Protein AF-A0A835KTV7-F1 (afdb_monomer_lite)

InterPro domains:
  IPR001810 F-box domain [PF12937] (8-45)
  IPR036047 F-box-like domain superfamily [SSF81383] (7-48)

Foldseek 3Di:
DDDPPPPVDDDDLVVLLVVLLVPLDPVVLVVQLVPDDSSVVSCPDPSNVVSNDPPQDQFDWDDDPPDDPWTQTDGDPVCVVPDDSVVVGPDDDD

Sequence (94 aa):
MGSHDAHIDLLPDDILELVLLGLHSPLWLLRAASTCKQWRRIISSAVFALHGRRSVVAGSYYHQEASSLRPRFEPSPSTAAAIYAGNFSLDYSI

pLDDT: mean 75.49, std 12.29, range [41.19, 89.56]

Secondary structure (DSSP, 8-state):
-----TTS----HHHHHHHHHT---HHHHHHHTTT-HHHHHHHTSHHHHHHT------EEEE--TTT-SSPEEEE-TTTTTT--GGGG------

Structure (mmCIF, N/CA/C/O backbone):
data_AF-A0A835KTV7-F1
#
_entry.id   AF-A0A835KTV7-F1
#
loop_
_atom_site.group_PDB
_atom_site.id
_atom_site.type_symbol
_atom_site.label_atom_id
_atom_site.label_alt_id
_atom_site.label_comp_id
_atom_site.label_asym_id
_atom_site.label_entity_id
_atom_site.label_seq_id
_atom_site.pdbx_PDB_ins_code
_atom_site.Cartn_x
_atom_site.Cartn_y
_atom_site.Cartn_z
_atom_site.occupancy
_atom_site.B_iso_or_equiv
_atom_site.auth_seq_id
_atom_site.auth_comp_id
_atom_site.auth_asym_id
_atom_site.auth_atom_id
_atom_site.pdbx_PDB_model_num
ATOM 1 N N . MET A 1 1 ? -34.733 10.860 31.941 1.00 41.19 1 MET A N 1
ATOM 2 C CA . MET A 1 1 ? -35.329 10.230 30.746 1.00 41.19 1 MET A CA 1
ATOM 3 C C . MET A 1 1 ? -34.732 10.934 29.534 1.00 41.19 1 MET A C 1
ATOM 5 O O . MET A 1 1 ? -34.894 12.141 29.455 1.00 41.19 1 MET A O 1
ATOM 9 N N . GLY A 1 2 ? -33.988 10.212 28.687 1.00 49.50 2 GLY A N 1
ATOM 10 C CA . GLY A 1 2 ? -33.482 10.689 27.389 1.00 49.50 2 GLY A CA 1
ATOM 11 C C . GLY A 1 2 ? -32.234 11.578 27.426 1.00 49.50 2 GLY A C 1
ATOM 12 O O . GLY A 1 2 ? -32.344 12.786 27.270 1.00 49.50 2 GLY A O 1
ATOM 13 N N . SER A 1 3 ? -31.053 10.977 27.607 1.00 44.03 3 SER A N 1
ATOM 14 C CA . SER A 1 3 ? -29.779 11.606 27.226 1.00 44.03 3 SER A CA 1
ATOM 15 C C . SER A 1 3 ? -29.784 11.792 25.704 1.00 44.03 3 SER A C 1
ATOM 17 O O . SER A 1 3 ? -29.882 10.820 24.958 1.00 44.03 3 SER A O 1
ATOM 19 N N . HIS A 1 4 ? -29.750 13.049 25.259 1.00 54.59 4 HIS A N 1
ATOM 20 C CA . HIS A 1 4 ? -29.734 13.468 23.852 1.00 54.59 4 HIS A CA 1
ATOM 21 C C . HIS A 1 4 ? -28.306 13.479 23.269 1.00 54.59 4 HIS A C 1
ATOM 23 O O . HIS A 1 4 ? -28.034 14.183 22.301 1.00 54.59 4 HIS A O 1
ATOM 29 N N . ASP A 1 5 ? -27.389 12.699 23.845 1.00 45.34 5 ASP A N 1
ATOM 30 C CA . ASP A 1 5 ? -25.949 12.816 23.578 1.00 45.34 5 ASP A CA 1
ATOM 31 C C . ASP A 1 5 ? -25.389 11.668 22.718 1.00 45.34 5 ASP A C 1
ATOM 33 O O . ASP A 1 5 ? -24.190 11.603 22.473 1.00 45.34 5 ASP A O 1
ATOM 37 N N . ALA A 1 6 ? -26.247 10.773 22.214 1.00 49.09 6 ALA A N 1
ATOM 38 C CA . ALA A 1 6 ? -25.858 9.601 21.415 1.00 49.09 6 ALA A CA 1
ATOM 39 C C . ALA A 1 6 ? -25.992 9.806 19.888 1.00 49.09 6 ALA A C 1
ATOM 41 O O . ALA A 1 6 ? -26.166 8.849 19.141 1.00 49.09 6 ALA A O 1
ATOM 42 N N . HIS A 1 7 ? -25.971 11.056 19.412 1.00 50.72 7 HIS A N 1
ATOM 43 C CA . HIS A 1 7 ? -25.992 11.384 17.973 1.00 50.72 7 HIS A CA 1
ATOM 44 C C . HIS A 1 7 ? -24.875 12.372 17.583 1.00 50.72 7 HIS A C 1
ATOM 46 O O . HIS A 1 7 ? -24.913 13.018 16.540 1.00 50.72 7 HIS A O 1
ATOM 52 N 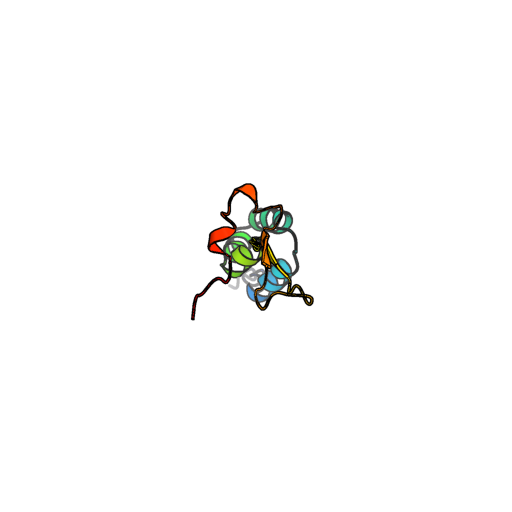N . ILE A 1 8 ? -23.834 12.503 18.406 1.00 50.50 8 ILE A N 1
ATOM 53 C CA . ILE A 1 8 ? -22.538 13.028 17.931 1.00 50.50 8 ILE A CA 1
ATOM 54 C C . ILE A 1 8 ? -21.628 11.847 17.574 1.00 50.50 8 ILE A C 1
ATOM 56 O O . ILE A 1 8 ? -20.401 11.930 17.574 1.00 50.50 8 ILE A O 1
ATOM 60 N N . ASP A 1 9 ? -22.253 10.713 17.273 1.00 55.22 9 ASP A N 1
ATOM 61 C CA . ASP A 1 9 ? -21.561 9.547 16.809 1.00 55.22 9 ASP A CA 1
ATOM 62 C C . ASP A 1 9 ? -21.327 9.663 15.305 1.00 55.22 9 ASP A C 1
ATOM 64 O O . ASP A 1 9 ? -22.211 9.471 14.475 1.00 55.22 9 ASP A O 1
ATOM 68 N N . LEU A 1 10 ? -20.060 9.960 15.021 1.00 61.69 10 LEU A N 1
ATOM 69 C CA . LEU A 1 10 ? -19.261 9.178 14.092 1.00 61.69 10 LEU A CA 1
ATOM 70 C C . LEU A 1 10 ? -19.698 9.334 12.633 1.00 61.69 10 LEU A C 1
ATOM 72 O O . LEU A 1 10 ? -20.496 8.557 12.114 1.00 61.69 10 LEU A O 1
ATOM 76 N N . LEU A 1 11 ? -19.073 10.296 11.940 1.00 68.56 11 LEU A N 1
ATOM 77 C CA . LEU A 1 11 ? -18.920 10.227 10.486 1.00 68.56 11 LEU A CA 1
ATOM 78 C C . LEU A 1 11 ? -18.666 8.755 10.104 1.00 68.56 11 LEU A C 1
ATOM 80 O O . LEU A 1 11 ? -17.720 8.180 10.659 1.00 68.56 11 LEU A O 1
ATOM 84 N N . PRO A 1 12 ? -19.502 8.146 9.241 1.00 82.44 12 PRO A N 1
ATOM 85 C CA . PRO A 1 12 ? -19.379 6.735 8.920 1.00 82.44 12 PRO A CA 1
ATOM 86 C C . PRO A 1 12 ? -17.958 6.427 8.467 1.00 82.44 12 PRO A C 1
ATOM 88 O O . PRO A 1 12 ? -17.370 7.211 7.712 1.00 82.44 12 PRO A O 1
ATOM 91 N N . ASP A 1 13 ? -17.418 5.299 8.927 1.00 83.25 13 ASP A N 1
ATOM 92 C CA . ASP A 1 13 ? -16.052 4.880 8.602 1.00 83.25 13 ASP A CA 1
ATOM 93 C C . ASP A 1 13 ? -15.813 4.897 7.080 1.00 83.25 13 ASP A C 1
ATOM 95 O O . ASP A 1 13 ? -14.744 5.321 6.655 1.00 83.25 13 ASP A O 1
ATOM 99 N N . ASP A 1 14 ? -16.837 4.589 6.275 1.00 83.31 14 ASP A N 1
ATOM 100 C CA . ASP A 1 14 ? -16.809 4.634 4.806 1.00 83.31 14 ASP A CA 1
ATOM 101 C C . ASP A 1 14 ? -16.515 6.038 4.244 1.00 83.31 14 ASP A C 1
ATOM 103 O O . ASP A 1 14 ? -15.731 6.206 3.310 1.00 83.31 14 ASP A O 1
ATOM 107 N N . ILE A 1 15 ? -17.126 7.083 4.814 1.00 87.00 15 ILE A N 1
ATOM 108 C CA . ILE A 1 15 ? -16.901 8.465 4.364 1.00 87.00 15 ILE A CA 1
ATOM 109 C C . ILE A 1 15 ? -15.516 8.934 4.799 1.00 87.00 15 ILE A C 1
ATOM 111 O O . ILE A 1 15 ? -14.809 9.602 4.042 1.00 87.00 15 ILE A O 1
ATOM 115 N N . LEU A 1 16 ? -15.113 8.572 6.016 1.00 86.44 16 LEU A N 1
ATOM 116 C CA . LEU A 1 16 ? -13.786 8.888 6.517 1.00 86.44 16 LEU A CA 1
ATOM 117 C C . LEU A 1 16 ? -12.699 8.174 5.697 1.00 86.44 16 LEU A C 1
ATOM 119 O O . LEU A 1 16 ? -11.681 8.784 5.375 1.00 86.44 16 LEU A O 1
ATOM 123 N N . GLU A 1 17 ? -12.934 6.928 5.290 1.00 86.62 17 GLU A N 1
ATOM 124 C CA . GLU A 1 17 ? -12.064 6.180 4.384 1.00 86.62 17 GLU A CA 1
ATOM 125 C C . GLU A 1 17 ? -11.917 6.893 3.034 1.00 86.62 17 GLU A C 1
ATOM 127 O O . GLU A 1 17 ? -10.791 7.095 2.586 1.00 86.62 17 GLU A O 1
ATOM 132 N N . LEU A 1 18 ? -13.010 7.375 2.431 1.00 86.25 18 LEU A N 1
ATOM 133 C CA . LEU A 1 18 ? -12.955 8.143 1.180 1.00 86.25 18 LEU A CA 1
ATOM 134 C C . LEU A 1 18 ? -12.134 9.434 1.311 1.00 86.25 18 LEU A C 1
ATOM 136 O O . LEU A 1 18 ? -11.316 9.741 0.442 1.00 86.25 18 LEU A O 1
ATOM 140 N N . VAL A 1 19 ? -12.313 10.182 2.405 1.00 86.69 19 VAL A N 1
ATOM 141 C CA . VAL A 1 19 ? -11.535 11.405 2.669 1.00 86.69 19 VAL A CA 1
ATOM 142 C C . VAL A 1 19 ? -10.051 11.080 2.832 1.00 86.69 19 VAL A C 1
ATOM 144 O O . VAL A 1 19 ? -9.198 11.767 2.270 1.00 86.69 19 VAL A O 1
ATOM 147 N N . LEU A 1 20 ? -9.735 10.022 3.580 1.00 85.62 20 LEU A N 1
ATOM 148 C CA . LEU A 1 20 ? -8.362 9.578 3.795 1.00 85.62 20 LEU A CA 1
ATOM 149 C C . LEU A 1 20 ? -7.726 9.054 2.501 1.00 85.62 20 LEU A C 1
ATOM 151 O O . LEU A 1 20 ? -6.539 9.284 2.286 1.00 85.62 20 LEU A O 1
ATOM 155 N N . LEU A 1 21 ? -8.486 8.395 1.622 1.00 84.25 21 LEU A N 1
ATOM 156 C CA . LEU A 1 21 ? -7.988 7.884 0.340 1.00 84.25 21 LEU A CA 1
ATOM 157 C C . LEU A 1 21 ? -7.625 9.023 -0.623 1.00 84.25 21 LEU A C 1
ATOM 159 O O . LEU A 1 21 ? -6.726 8.880 -1.444 1.00 84.25 21 LEU A O 1
ATOM 163 N N . GLY A 1 22 ? -8.268 10.184 -0.479 1.00 82.50 22 GLY A N 1
ATOM 164 C CA . GLY A 1 22 ? -7.888 11.408 -1.186 1.00 82.50 22 GLY A CA 1
ATOM 165 C C . GLY A 1 22 ? -6.561 12.022 -0.718 1.00 82.50 22 GLY A C 1
ATOM 166 O O . GLY A 1 22 ? -6.029 12.920 -1.374 1.00 82.50 22 GLY A O 1
ATOM 167 N N . LEU A 1 23 ? -5.986 11.570 0.403 1.00 84.38 23 LEU A N 1
ATOM 168 C CA . LEU A 1 23 ? -4.702 12.066 0.894 1.00 84.38 23 LEU A CA 1
ATOM 169 C C . LEU A 1 23 ? -3.547 11.299 0.241 1.00 84.38 23 LEU A C 1
ATOM 171 O O . LEU A 1 23 ? -3.107 10.257 0.714 1.00 84.38 23 LEU A O 1
ATOM 175 N N . HIS A 1 24 ? -2.965 11.889 -0.801 1.00 70.94 24 HIS A N 1
ATOM 176 C CA . HIS A 1 24 ? -1.835 11.300 -1.533 1.00 70.94 24 HIS A CA 1
ATOM 177 C C . HIS A 1 24 ? -0.521 11.216 -0.723 1.00 70.94 24 HIS A C 1
ATOM 179 O O . HIS A 1 24 ? 0.441 10.597 -1.177 1.00 70.94 24 HIS A O 1
ATOM 185 N N . SER A 1 25 ? -0.426 11.859 0.452 1.00 80.06 25 SER A N 1
ATOM 186 C CA . SER A 1 25 ? 0.809 11.869 1.252 1.00 80.06 25 SER A CA 1
ATOM 187 C C . SER A 1 25 ? 0.696 11.009 2.514 1.00 80.06 25 SER A C 1
ATOM 189 O O . SER A 1 25 ? -0.142 11.300 3.376 1.00 80.06 25 SER A O 1
ATOM 191 N N . PRO A 1 26 ? 1.626 10.059 2.723 1.00 80.12 26 PRO A N 1
ATOM 192 C CA . PRO A 1 26 ? 1.713 9.271 3.953 1.00 80.12 26 PRO A CA 1
ATOM 193 C C . PRO A 1 26 ? 1.858 10.122 5.224 1.00 80.12 26 PRO A C 1
ATOM 195 O O . PRO A 1 26 ? 1.400 9.730 6.295 1.00 80.12 26 PRO A O 1
ATOM 198 N N . LEU A 1 27 ? 2.469 11.309 5.120 1.00 84.62 27 LEU A N 1
ATOM 199 C CA . LEU A 1 27 ? 2.649 12.210 6.261 1.00 84.62 27 LEU A CA 1
ATOM 200 C C . LEU A 1 27 ? 1.313 12.776 6.767 1.00 84.62 27 LEU A C 1
ATOM 202 O O . LEU A 1 27 ? 1.125 12.931 7.974 1.00 84.62 27 LEU A O 1
ATOM 206 N N . TRP A 1 28 ? 0.383 13.074 5.856 1.00 86.31 28 TRP A N 1
ATOM 207 C CA . TRP A 1 28 ? -0.952 13.553 6.219 1.00 86.31 28 TRP A CA 1
ATOM 208 C C . TRP A 1 28 ? -1.766 12.446 6.888 1.00 86.31 28 TRP A C 1
ATOM 210 O O . TRP A 1 28 ? -2.387 12.703 7.917 1.00 86.31 28 TRP A O 1
ATOM 220 N N . LEU A 1 29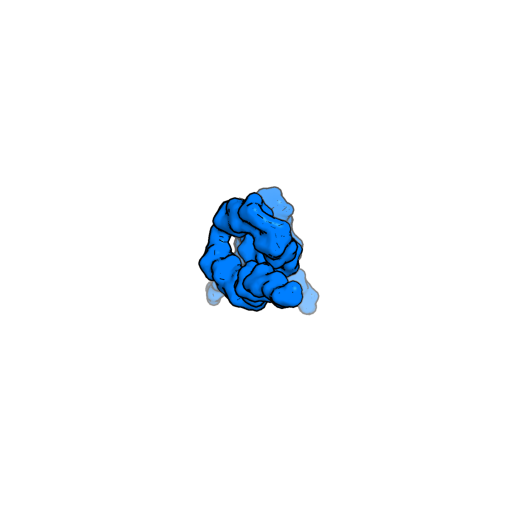 ? -1.666 11.207 6.394 1.00 85.44 29 LEU A N 1
ATOM 221 C CA . LEU A 1 29 ? -2.262 10.033 7.040 1.00 85.44 29 LEU A CA 1
ATOM 222 C C . LEU A 1 29 ? -1.702 9.819 8.454 1.00 85.44 29 LEU A C 1
ATOM 224 O O . LEU A 1 29 ? -2.460 9.601 9.393 1.00 85.44 29 LEU A O 1
ATOM 228 N N . LEU A 1 30 ? -0.391 9.966 8.658 1.00 86.88 30 LEU A N 1
ATOM 229 C CA . LEU A 1 30 ? 0.211 9.816 9.987 1.00 86.88 30 LEU A CA 1
ATOM 230 C C . LEU A 1 30 ? -0.308 10.857 10.995 1.00 86.88 30 LEU A C 1
ATOM 232 O O . LEU A 1 30 ? -0.613 10.526 12.146 1.00 86.88 30 LEU A O 1
ATOM 236 N N . ARG A 1 31 ? -0.450 12.118 10.565 1.00 88.94 31 ARG A N 1
ATOM 237 C CA . ARG A 1 31 ? -1.055 13.174 11.395 1.00 88.94 31 ARG A CA 1
ATOM 238 C C . ARG A 1 31 ? -2.518 12.867 11.700 1.00 88.94 31 ARG A C 1
ATOM 240 O O . ARG A 1 31 ? -2.936 12.998 12.845 1.00 88.94 31 ARG A O 1
ATOM 247 N N . ALA A 1 32 ? -3.262 12.398 10.705 1.00 87.62 32 ALA A N 1
ATOM 248 C CA . ALA A 1 32 ? -4.661 12.023 10.844 1.00 87.62 32 ALA A CA 1
ATOM 249 C C . ALA A 1 32 ? -4.850 10.847 11.829 1.00 87.62 32 ALA A C 1
ATOM 251 O O . ALA A 1 32 ? -5.704 10.904 12.705 1.00 87.62 32 ALA A O 1
ATOM 252 N N . ALA A 1 33 ? -3.976 9.836 11.803 1.00 88.25 33 ALA A N 1
ATOM 253 C CA . ALA A 1 33 ? -3.978 8.718 12.759 1.00 88.25 33 ALA A CA 1
ATOM 254 C C . ALA A 1 33 ? -3.646 9.125 14.211 1.00 88.25 33 ALA A C 1
ATOM 256 O O . ALA A 1 33 ? -3.822 8.337 15.151 1.00 88.25 33 ALA A O 1
ATOM 257 N N . SER A 1 34 ? -3.131 10.339 14.405 1.00 88.75 34 SER A N 1
ATOM 258 C CA . SER A 1 34 ? -2.760 10.875 15.716 1.00 88.75 34 SER A CA 1
ATOM 259 C C . S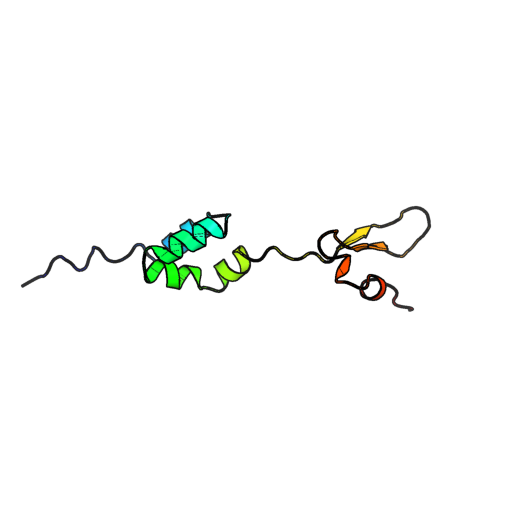ER A 1 34 ? -3.889 11.663 16.384 1.00 88.75 34 SER A C 1
ATOM 261 O O . SER A 1 34 ? -3.778 11.955 17.571 1.00 88.75 34 SER A O 1
ATOM 263 N N . THR A 1 35 ? -4.973 11.983 15.668 1.00 89.56 35 THR A N 1
ATOM 264 C CA . THR A 1 35 ? -6.081 12.787 16.209 1.00 89.56 35 THR A CA 1
ATOM 265 C C . THR A 1 35 ? -6.955 11.973 17.160 1.00 89.56 35 THR A C 1
ATOM 267 O O . THR A 1 35 ? -7.183 12.388 18.294 1.00 89.56 35 THR A O 1
ATOM 270 N N . CYS A 1 36 ? -7.427 10.796 16.732 1.00 86.06 36 CYS A N 1
ATOM 271 C CA . CYS A 1 36 ? -8.253 9.923 17.560 1.00 86.06 36 CYS A CA 1
ATOM 272 C C . CYS A 1 36 ? -8.163 8.432 17.174 1.00 86.06 36 CYS A C 1
ATOM 274 O O . CYS A 1 36 ? -7.605 8.041 16.144 1.00 86.06 36 CYS A O 1
ATOM 276 N N . LYS A 1 37 ? -8.730 7.574 18.036 1.00 84.06 37 LYS A N 1
ATOM 277 C CA . LYS A 1 37 ? -8.688 6.107 17.895 1.00 84.06 37 LYS A CA 1
ATOM 278 C C . LYS A 1 37 ? -9.404 5.602 16.636 1.00 84.06 37 LYS A C 1
ATOM 280 O O . LYS A 1 37 ? -8.920 4.652 16.028 1.00 84.06 37 LYS A O 1
ATOM 285 N N . GLN A 1 38 ? -10.514 6.231 16.239 1.00 86.00 38 GLN A N 1
ATOM 286 C CA . GLN A 1 38 ? -11.274 5.850 15.041 1.00 86.00 38 GLN A CA 1
ATOM 287 C C . GLN A 1 38 ? -10.433 6.052 13.774 1.00 86.00 38 GLN A C 1
ATOM 289 O O . GLN A 1 38 ? -10.280 5.130 12.978 1.00 86.00 38 GLN A O 1
ATOM 294 N N . TRP A 1 39 ? -9.794 7.216 13.645 1.00 87.81 39 TRP A N 1
ATOM 295 C CA . TRP A 1 39 ? -8.940 7.543 12.504 1.00 87.81 39 TRP A CA 1
ATOM 296 C C . TRP A 1 39 ? -7.735 6.608 12.429 1.00 87.81 39 TRP A C 1
ATOM 298 O O . TRP A 1 39 ? -7.432 6.065 11.371 1.00 87.81 39 TRP A O 1
ATOM 308 N N . ARG A 1 40 ? -7.090 6.335 13.572 1.00 88.00 40 ARG A N 1
ATOM 309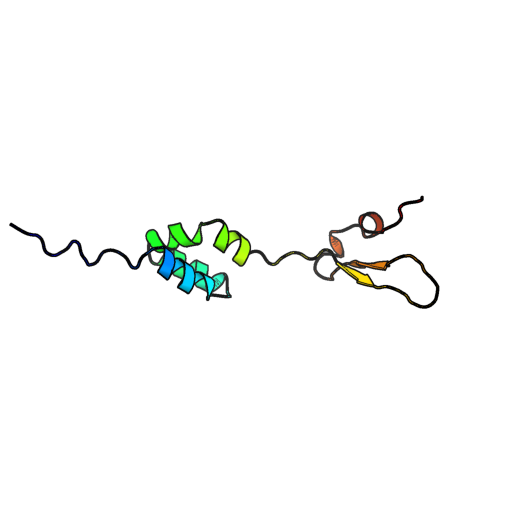 C CA . ARG A 1 40 ? -6.000 5.353 13.642 1.00 88.00 40 ARG A CA 1
ATOM 310 C C . ARG A 1 40 ? -6.435 3.964 13.176 1.00 88.00 40 ARG A C 1
ATOM 312 O O . ARG A 1 40 ? -5.686 3.320 12.448 1.00 88.00 40 ARG A O 1
ATOM 319 N N . ARG A 1 41 ? -7.621 3.506 13.595 1.00 88.88 41 ARG A N 1
ATOM 320 C CA . ARG A 1 41 ? -8.168 2.198 13.205 1.00 88.88 41 ARG A CA 1
ATOM 321 C C . ARG A 1 41 ? -8.352 2.115 11.692 1.00 88.88 41 ARG A C 1
ATOM 323 O O . ARG A 1 41 ? -7.852 1.173 11.088 1.00 88.88 41 ARG A O 1
ATOM 330 N N . ILE A 1 42 ? -8.996 3.112 11.091 1.00 87.75 42 ILE A N 1
ATOM 331 C CA . ILE A 1 42 ? -9.254 3.144 9.644 1.00 87.75 42 ILE A CA 1
ATOM 332 C C . ILE A 1 42 ? -7.938 3.181 8.861 1.00 87.75 42 ILE A C 1
ATOM 334 O O . ILE A 1 42 ? -7.742 2.375 7.961 1.00 87.75 42 ILE A O 1
ATOM 338 N N . ILE A 1 43 ? -6.983 4.024 9.265 1.00 88.00 43 ILE A N 1
ATOM 339 C CA . ILE A 1 43 ? -5.682 4.170 8.583 1.00 88.00 43 ILE A CA 1
ATOM 340 C C . ILE A 1 43 ? -4.809 2.916 8.717 1.00 88.00 43 ILE A C 1
ATOM 342 O O . ILE A 1 43 ? -3.959 2.660 7.870 1.00 88.00 43 ILE A O 1
ATOM 346 N N . SER A 1 44 ? -5.007 2.106 9.759 1.00 85.75 44 SER A N 1
ATOM 347 C CA . SER A 1 44 ? -4.306 0.824 9.895 1.00 85.75 44 SER A CA 1
ATOM 348 C C . SER A 1 44 ? -4.823 -0.277 8.957 1.00 85.75 44 SER A C 1
ATOM 350 O O . SER A 1 44 ? -4.241 -1.361 8.927 1.00 85.75 44 SER A O 1
ATOM 352 N N . SER A 1 45 ? -5.892 -0.029 8.189 1.00 83.88 45 SER A N 1
ATOM 353 C CA . SER A 1 45 ? -6.432 -1.004 7.238 1.00 83.88 45 SER A CA 1
ATOM 354 C C . SER A 1 45 ? -5.468 -1.282 6.073 1.00 83.88 45 SER A C 1
ATOM 356 O O . SER A 1 45 ? -4.604 -0.473 5.714 1.00 83.88 45 SER A O 1
ATOM 358 N N . ALA A 1 46 ? -5.631 -2.450 5.442 1.00 70.94 46 ALA A N 1
ATOM 359 C CA . ALA A 1 46 ? -4.800 -2.877 4.315 1.00 70.94 46 ALA A CA 1
ATOM 360 C C . ALA A 1 46 ? -4.847 -1.899 3.122 1.00 70.94 46 ALA A C 1
ATOM 362 O O . ALA A 1 46 ? -3.856 -1.769 2.403 1.00 70.94 46 ALA A O 1
ATOM 363 N N . VAL A 1 47 ? -5.962 -1.181 2.942 1.00 76.38 47 VAL A N 1
ATOM 364 C CA . VAL A 1 47 ? -6.162 -0.200 1.863 1.00 76.38 47 VAL A CA 1
ATOM 365 C C . VAL A 1 47 ? -5.131 0.929 1.959 1.00 76.38 47 VAL A C 1
ATOM 367 O O . VAL A 1 47 ? -4.443 1.230 0.983 1.00 76.38 47 VAL A O 1
ATOM 370 N N . PHE A 1 48 ? -4.929 1.488 3.154 1.00 76.38 48 PHE A N 1
ATOM 371 C CA . PHE A 1 48 ? -3.959 2.565 3.387 1.00 76.38 48 PHE A CA 1
ATOM 372 C C . PHE A 1 48 ? -2.514 2.072 3.459 1.00 76.38 48 PHE A C 1
ATOM 374 O O . PHE A 1 48 ? -1.596 2.791 3.060 1.00 76.38 48 PHE A O 1
ATOM 381 N N . ALA A 1 49 ? -2.298 0.829 3.900 1.00 71.81 49 ALA A N 1
ATOM 382 C CA . ALA A 1 49 ? -0.979 0.203 3.866 1.00 71.81 49 ALA A CA 1
ATOM 383 C C . ALA A 1 49 ? -0.460 0.045 2.425 1.00 71.81 49 ALA A C 1
ATOM 385 O O . ALA A 1 49 ? 0.727 0.248 2.169 1.00 71.81 49 ALA A O 1
ATOM 386 N N . LEU A 1 50 ? -1.345 -0.272 1.475 1.00 69.44 50 LEU A N 1
ATOM 387 C CA . LEU A 1 50 ? -1.018 -0.291 0.049 1.00 69.44 50 LEU A CA 1
ATOM 388 C C . LEU A 1 50 ? -0.850 1.126 -0.513 1.00 69.44 50 LEU A C 1
ATOM 390 O O . LEU A 1 50 ? 0.082 1.359 -1.275 1.00 69.44 50 LEU A O 1
ATOM 394 N N . HIS A 1 51 ? -1.680 2.081 -0.086 1.00 69.62 51 HIS A N 1
ATOM 395 C CA . HIS A 1 51 ? -1.598 3.477 -0.534 1.00 69.62 51 HIS A CA 1
ATOM 396 C C . HIS A 1 51 ? -0.270 4.157 -0.152 1.00 69.62 51 HIS A C 1
ATOM 398 O O . HIS A 1 51 ? 0.293 4.933 -0.921 1.00 69.62 51 HIS A O 1
ATOM 404 N N . GLY A 1 52 ? 0.270 3.837 1.029 1.00 64.56 52 GLY A N 1
ATOM 405 C CA . GLY A 1 52 ? 1.575 4.331 1.477 1.00 64.56 52 GLY A CA 1
ATOM 406 C C . GLY A 1 52 ? 2.771 3.602 0.857 1.00 64.56 52 GLY A C 1
ATOM 407 O O . GLY A 1 52 ? 3.902 4.093 0.928 1.00 64.56 52 GLY A O 1
ATOM 408 N N . ARG A 1 53 ? 2.555 2.434 0.244 1.00 66.38 53 ARG A N 1
ATOM 409 C CA . ARG A 1 53 ? 3.617 1.681 -0.417 1.00 66.38 53 ARG A CA 1
ATOM 410 C C . ARG A 1 53 ? 3.874 2.276 -1.790 1.00 66.38 53 ARG A C 1
ATOM 412 O O . ARG A 1 53 ? 3.141 2.046 -2.745 1.00 66.38 53 ARG A O 1
ATOM 419 N N . ARG A 1 54 ? 4.997 2.985 -1.911 1.00 66.38 54 ARG A N 1
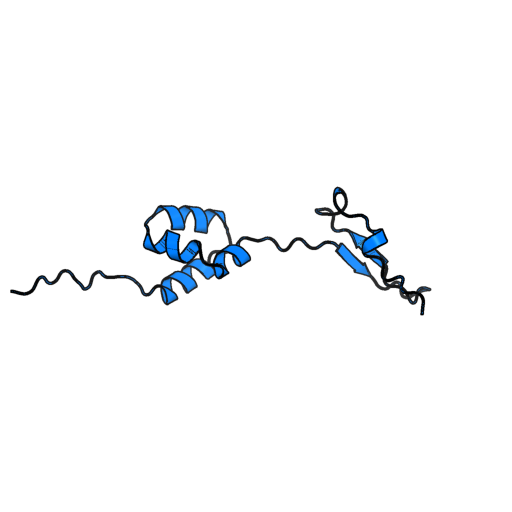ATOM 420 C CA . ARG A 1 54 ? 5.611 3.202 -3.222 1.00 66.38 54 ARG A CA 1
ATOM 421 C C . ARG A 1 54 ? 5.866 1.826 -3.827 1.00 66.38 54 ARG A C 1
ATOM 423 O O . ARG A 1 54 ? 6.647 1.054 -3.276 1.00 66.38 54 ARG A O 1
ATOM 430 N N . SER A 1 55 ? 5.167 1.514 -4.916 1.00 68.81 55 SER A N 1
ATOM 431 C CA . SER A 1 55 ? 5.421 0.293 -5.673 1.00 68.81 55 SER A CA 1
ATOM 432 C C . SER A 1 55 ? 6.872 0.339 -6.133 1.00 68.81 55 SER A C 1
ATOM 434 O O . SER A 1 55 ? 7.257 1.211 -6.911 1.00 68.81 55 SER A O 1
ATOM 436 N N . VAL A 1 56 ? 7.698 -0.544 -5.578 1.00 75.00 56 VAL A N 1
ATOM 437 C CA . VAL A 1 56 ? 9.100 -0.652 -5.965 1.00 75.00 56 VAL A CA 1
ATOM 438 C C . VAL A 1 56 ? 9.126 -1.360 -7.312 1.00 75.00 56 VAL A C 1
ATOM 440 O O . VAL A 1 56 ? 8.932 -2.570 -7.392 1.00 75.00 56 VAL A O 1
ATOM 443 N N . VAL A 1 57 ? 9.311 -0.586 -8.377 1.00 81.88 57 VAL A N 1
ATOM 444 C CA . VAL A 1 57 ? 9.508 -1.121 -9.725 1.00 81.88 57 VAL A CA 1
ATOM 445 C C . VAL A 1 57 ? 10.952 -1.603 -9.828 1.00 81.88 57 VAL A C 1
ATOM 447 O O . VAL A 1 57 ? 11.877 -0.851 -9.532 1.00 81.88 57 VAL A O 1
ATOM 450 N N . ALA A 1 58 ? 11.151 -2.868 -10.205 1.00 84.75 58 ALA A N 1
ATOM 451 C CA . ALA A 1 58 ? 12.490 -3.435 -10.347 1.00 84.75 58 ALA A CA 1
ATOM 452 C C . ALA A 1 58 ? 13.243 -2.824 -11.541 1.00 84.75 58 ALA A C 1
ATOM 454 O O . ALA A 1 58 ? 14.445 -2.597 -11.446 1.00 84.75 58 ALA A O 1
ATOM 455 N N . GLY A 1 59 ? 12.548 -2.537 -12.641 1.00 86.38 59 GLY A N 1
ATOM 456 C CA . GLY A 1 59 ? 13.118 -2.002 -13.873 1.00 86.38 59 GLY A CA 1
ATOM 457 C C . GLY A 1 59 ? 12.109 -1.989 -15.017 1.00 86.38 59 GLY A C 1
ATOM 458 O O . GLY A 1 59 ? 10.970 -2.427 -14.844 1.00 86.38 59 GLY A O 1
ATOM 459 N N . SER A 1 60 ? 12.539 -1.498 -16.175 1.00 87.56 60 SER A N 1
ATOM 460 C CA . SER A 1 60 ? 11.750 -1.412 -17.408 1.00 87.56 60 SER A CA 1
ATOM 461 C C . SER A 1 60 ? 12.309 -2.356 -18.471 1.00 87.56 60 SER A C 1
ATOM 463 O O . SER A 1 60 ? 13.509 -2.620 -18.498 1.00 87.56 60 SER A O 1
ATOM 465 N N . TYR A 1 61 ? 11.452 -2.847 -19.367 1.00 86.81 61 TYR A N 1
ATOM 466 C CA . TYR A 1 61 ? 11.882 -3.611 -20.539 1.00 86.81 61 TYR A CA 1
ATOM 467 C C . TYR A 1 61 ? 11.752 -2.758 -21.792 1.00 86.81 61 TYR A C 1
ATOM 469 O O . TYR A 1 61 ? 10.704 -2.153 -22.017 1.00 86.81 61 TYR A O 1
ATOM 477 N N . TYR A 1 62 ? 12.786 -2.764 -22.628 1.00 82.88 62 TYR A N 1
ATOM 478 C CA . TYR A 1 62 ? 12.755 -2.102 -23.929 1.00 82.88 62 TYR A CA 1
ATOM 479 C C . TYR A 1 62 ? 12.959 -3.120 -25.047 1.00 82.88 62 TYR A C 1
ATOM 481 O O . TYR A 1 62 ? 13.778 -4.040 -24.938 1.00 82.88 62 TYR A O 1
ATOM 489 N N . HIS A 1 63 ? 12.192 -2.955 -26.123 1.00 73.62 63 HIS A N 1
ATOM 490 C CA . HIS A 1 63 ? 12.342 -3.739 -27.340 1.00 73.62 63 HIS A CA 1
ATOM 491 C C . HIS A 1 63 ? 13.334 -3.026 -28.262 1.00 73.62 63 HIS A C 1
ATOM 493 O O . HIS A 1 63 ? 13.157 -1.850 -28.572 1.00 73.62 63 HIS A O 1
ATOM 499 N N . GLN A 1 64 ? 14.407 -3.709 -28.660 1.00 71.81 64 GLN A N 1
ATOM 500 C CA . GLN A 1 64 ? 15.393 -3.143 -29.576 1.00 71.81 64 GLN A CA 1
ATOM 501 C C . GLN A 1 64 ? 15.062 -3.596 -31.001 1.00 71.81 64 GLN A C 1
ATOM 503 O O . GLN A 1 64 ? 15.359 -4.726 -31.387 1.00 71.81 64 GLN A O 1
ATOM 508 N N . GLU A 1 65 ? 14.454 -2.698 -31.777 1.00 66.12 65 GLU A N 1
ATOM 509 C CA . GLU A 1 65 ? 13.832 -3.000 -33.080 1.00 66.12 65 GLU A CA 1
ATOM 510 C C . GLU A 1 65 ? 14.806 -3.443 -34.189 1.00 66.12 65 GLU A C 1
ATOM 512 O O . GLU A 1 65 ? 14.374 -3.892 -35.244 1.00 66.12 65 GLU A O 1
ATOM 517 N N . ALA A 1 66 ? 16.123 -3.351 -33.978 1.00 63.97 66 ALA A N 1
ATOM 518 C CA . ALA A 1 66 ? 17.096 -3.554 -35.051 1.00 63.97 66 ALA A CA 1
ATOM 519 C C . ALA A 1 66 ? 17.723 -4.961 -35.131 1.00 63.97 66 ALA A C 1
ATOM 521 O O . ALA A 1 66 ? 18.295 -5.283 -36.170 1.00 63.97 66 ALA A O 1
ATOM 522 N N . SER A 1 67 ? 17.670 -5.806 -34.088 1.00 58.59 67 SER A N 1
ATOM 523 C CA . SER A 1 67 ? 18.398 -7.096 -34.146 1.00 58.59 67 SER A CA 1
ATOM 524 C C . SER A 1 67 ? 18.083 -8.150 -33.079 1.00 58.59 67 SER A C 1
ATOM 526 O O . SER A 1 67 ? 18.686 -9.221 -33.113 1.00 58.59 67 SER A O 1
ATOM 528 N N . SER A 1 68 ? 17.200 -7.902 -32.109 1.00 60.56 68 SER A N 1
ATOM 529 C CA . SER A 1 68 ? 16.982 -8.857 -31.016 1.00 60.56 68 SER A CA 1
ATOM 530 C C . SER A 1 68 ? 15.507 -9.174 -30.816 1.00 60.56 68 SER A C 1
ATOM 532 O O . SER A 1 68 ? 14.746 -8.317 -30.384 1.00 60.56 68 SER A O 1
ATOM 534 N N . LEU A 1 69 ? 15.136 -10.450 -30.967 1.00 66.19 69 LEU A N 1
ATOM 535 C CA . LEU A 1 69 ? 13.870 -11.030 -30.478 1.00 66.19 69 LEU A CA 1
ATOM 536 C C . LEU A 1 69 ? 13.715 -10.952 -28.941 1.00 66.19 69 LEU A C 1
ATOM 538 O O . LEU A 1 69 ? 12.803 -11.543 -28.369 1.00 66.19 69 LEU A O 1
ATOM 542 N N . ARG A 1 70 ? 14.629 -10.264 -28.251 1.00 69.50 70 ARG A N 1
ATOM 543 C CA . ARG A 1 70 ? 14.858 -10.357 -26.816 1.00 69.50 70 ARG A CA 1
ATOM 544 C C . ARG A 1 70 ? 14.676 -8.982 -26.167 1.00 69.50 70 ARG A C 1
ATOM 546 O O . ARG A 1 70 ? 15.473 -8.083 -26.437 1.00 69.50 70 ARG A O 1
ATOM 553 N N . PRO A 1 71 ? 13.650 -8.801 -25.322 1.00 74.69 71 PRO A N 1
ATOM 554 C CA . PRO A 1 71 ? 13.496 -7.595 -24.519 1.00 74.69 71 PRO A CA 1
ATOM 555 C C . PRO A 1 71 ? 14.689 -7.439 -23.571 1.00 74.69 71 PRO A C 1
ATOM 557 O O . PRO A 1 71 ? 15.043 -8.382 -22.862 1.00 74.69 71 PRO A O 1
ATOM 560 N N . ARG A 1 72 ? 15.307 -6.254 -23.535 1.00 81.81 72 ARG A N 1
ATOM 561 C CA . ARG A 1 72 ? 16.379 -5.952 -22.578 1.00 81.81 72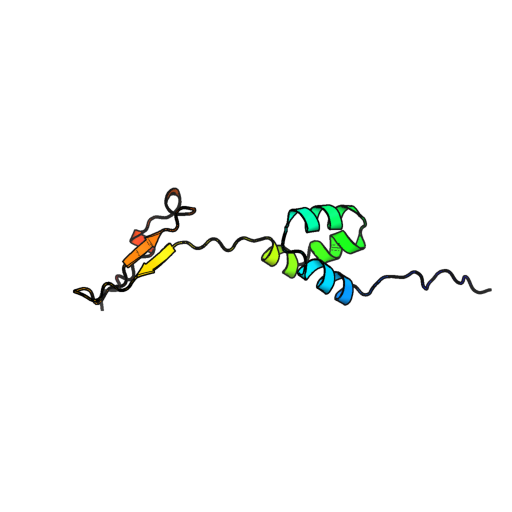 ARG A CA 1
ATOM 562 C C . ARG A 1 72 ? 15.769 -5.382 -21.304 1.00 81.81 72 ARG A C 1
ATOM 564 O O . ARG A 1 72 ? 15.035 -4.399 -21.369 1.00 81.81 72 ARG A O 1
ATOM 571 N N . PHE A 1 73 ? 16.113 -5.979 -20.167 1.00 85.31 73 PHE A N 1
ATOM 572 C CA . PHE A 1 73 ? 15.793 -5.436 -18.851 1.00 85.31 73 PHE A CA 1
ATOM 573 C C . PHE A 1 73 ? 16.765 -4.312 -18.479 1.00 85.31 73 PHE A C 1
ATOM 575 O O . PHE A 1 73 ? 17.983 -4.496 -18.521 1.00 85.31 73 PHE A O 1
ATOM 582 N N . GLU A 1 74 ? 16.225 -3.166 -18.082 1.00 85.69 74 GLU A N 1
ATOM 583 C CA . GLU A 1 74 ? 16.965 -2.040 -17.527 1.00 85.69 74 GLU A CA 1
ATOM 584 C C . GLU A 1 74 ? 16.502 -1.794 -16.082 1.00 85.69 74 GLU A C 1
ATOM 586 O O . GLU A 1 74 ? 15.337 -1.449 -15.863 1.00 85.69 74 GLU A O 1
ATOM 591 N N . PRO A 1 75 ? 17.373 -1.986 -15.076 1.00 85.38 75 PRO A N 1
ATOM 592 C CA . PRO A 1 75 ? 16.989 -1.843 -13.679 1.00 85.38 75 PRO A CA 1
ATOM 593 C C . PRO A 1 75 ? 16.641 -0.386 -13.343 1.00 85.38 75 PRO A C 1
ATOM 595 O O . PRO A 1 75 ? 17.296 0.547 -13.805 1.00 85.38 75 PRO A O 1
ATOM 598 N N . SER A 1 76 ? 15.635 -0.170 -12.492 1.00 84.81 76 SER A N 1
ATOM 599 C CA . SER A 1 76 ? 15.304 1.178 -12.025 1.00 84.81 76 SER A CA 1
ATOM 600 C C . SER A 1 76 ? 16.433 1.729 -11.141 1.00 84.81 76 SER A C 1
ATOM 602 O O . SER A 1 76 ? 17.001 0.986 -10.340 1.00 84.81 76 SER A O 1
ATOM 604 N N . PRO A 1 77 ? 16.742 3.039 -11.185 1.00 82.44 77 PRO A N 1
ATOM 605 C CA . PRO A 1 77 ? 17.836 3.618 -10.394 1.00 82.44 77 PRO A CA 1
ATOM 606 C C . PRO A 1 77 ? 17.693 3.361 -8.888 1.00 82.44 77 PRO A C 1
ATOM 608 O O . PRO A 1 77 ? 18.676 3.166 -8.180 1.00 82.44 77 PRO A O 1
ATOM 611 N N . SER A 1 78 ? 16.450 3.321 -8.401 1.00 78.75 78 SER A N 1
ATOM 612 C CA . SER A 1 78 ? 16.119 3.067 -6.996 1.00 78.75 78 SER A CA 1
ATOM 613 C C . SER A 1 78 ? 16.331 1.614 -6.551 1.00 78.75 78 SER A C 1
ATOM 615 O O . SER A 1 78 ? 16.318 1.352 -5.352 1.00 78.75 78 SER A O 1
ATOM 617 N N . THR A 1 79 ? 16.512 0.674 -7.481 1.00 75.62 79 THR A N 1
ATOM 618 C CA . THR A 1 79 ? 16.644 -0.770 -7.214 1.00 75.62 79 THR A CA 1
ATOM 619 C C . THR A 1 79 ? 17.914 -1.378 -7.797 1.00 75.62 79 THR A C 1
ATOM 621 O O . THR A 1 79 ? 18.294 -2.464 -7.371 1.00 75.62 79 THR A O 1
ATOM 624 N N . ALA A 1 80 ? 18.604 -0.689 -8.711 1.00 78.75 80 ALA A N 1
ATOM 625 C CA . ALA A 1 80 ? 19.740 -1.210 -9.473 1.00 78.75 80 ALA A CA 1
ATOM 626 C C . ALA A 1 80 ? 20.879 -1.775 -8.611 1.00 78.75 80 ALA A C 1
ATOM 628 O O . ALA A 1 80 ? 21.505 -2.753 -9.002 1.00 78.75 80 ALA A O 1
ATOM 629 N N . ALA A 1 81 ? 21.122 -1.209 -7.424 1.00 78.25 81 ALA A N 1
ATOM 630 C CA . ALA A 1 81 ? 22.146 -1.706 -6.498 1.00 78.25 81 ALA A CA 1
ATOM 631 C C . ALA A 1 81 ? 21.721 -2.964 -5.715 1.00 78.25 81 ALA A C 1
ATOM 633 O O . ALA A 1 81 ? 22.570 -3.671 -5.179 1.00 78.25 81 ALA A O 1
ATOM 634 N N . ALA A 1 82 ? 20.417 -3.232 -5.621 1.00 77.75 82 ALA A N 1
ATOM 635 C CA . ALA A 1 82 ? 19.849 -4.319 -4.826 1.00 77.75 82 ALA A CA 1
ATOM 636 C C . ALA A 1 82 ? 19.433 -5.537 -5.666 1.00 77.75 82 ALA A C 1
ATOM 638 O O . ALA A 1 82 ? 19.136 -6.589 -5.102 1.00 77.75 82 ALA A O 1
ATOM 639 N N . ILE A 1 83 ? 19.384 -5.409 -6.996 1.00 78.62 83 ILE A N 1
ATOM 640 C CA . ILE A 1 83 ? 18.911 -6.468 -7.892 1.00 78.62 83 ILE A CA 1
ATOM 641 C C . ILE A 1 83 ? 20.010 -6.932 -8.844 1.00 78.62 83 ILE A C 1
ATOM 643 O O . ILE A 1 83 ? 20.712 -6.133 -9.458 1.00 78.62 83 ILE A O 1
ATOM 647 N N . TYR A 1 84 ? 20.122 -8.247 -9.016 1.00 77.75 84 TYR A N 1
ATOM 648 C CA . TYR A 1 84 ? 20.946 -8.826 -10.069 1.00 77.75 84 TYR A CA 1
ATOM 649 C C . TYR A 1 84 ? 20.134 -8.882 -11.366 1.00 77.75 84 TYR A C 1
ATOM 651 O O . TYR A 1 84 ? 19.234 -9.712 -11.500 1.00 77.75 84 TYR A O 1
ATOM 659 N N . ALA A 1 85 ? 20.436 -7.994 -12.318 1.00 70.75 85 ALA A N 1
ATOM 660 C CA . ALA A 1 85 ? 19.682 -7.851 -13.569 1.00 70.75 85 ALA A CA 1
ATOM 661 C C . ALA A 1 85 ? 19.583 -9.151 -14.391 1.00 70.75 85 ALA A C 1
ATOM 663 O O . ALA A 1 85 ? 18.594 -9.350 -15.091 1.00 70.75 85 ALA A O 1
ATOM 664 N N . GLY A 1 86 ? 20.552 -10.067 -14.258 1.00 74.38 86 GLY A N 1
ATOM 665 C CA . GLY A 1 86 ? 20.523 -11.369 -14.932 1.00 74.38 86 GLY A CA 1
ATOM 666 C C . GLY A 1 86 ? 19.318 -12.236 -14.552 1.00 74.38 86 GLY A C 1
ATOM 667 O O . GLY A 1 86 ? 18.820 -12.974 -15.392 1.00 74.38 86 GLY A O 1
ATOM 668 N N . ASN A 1 87 ? 18.776 -12.086 -13.338 1.00 79.62 87 ASN A N 1
ATOM 669 C CA . ASN A 1 87 ? 17.598 -12.843 -12.888 1.00 79.62 87 ASN A CA 1
ATOM 670 C C . ASN A 1 87 ? 16.282 -12.325 -13.490 1.00 79.62 87 ASN A C 1
ATOM 672 O O . ASN A 1 87 ? 15.249 -12.976 -13.370 1.00 79.62 87 ASN A O 1
ATOM 676 N N . PHE A 1 88 ? 16.317 -11.141 -14.099 1.00 76.88 88 PHE A N 1
ATOM 677 C CA . PHE A 1 88 ? 15.177 -10.494 -14.747 1.00 76.88 88 PHE A CA 1
ATOM 678 C C . PHE A 1 88 ? 15.329 -10.504 -16.273 1.00 76.88 88 PHE A C 1
ATOM 680 O O . PHE A 1 88 ? 14.546 -9.883 -16.983 1.00 76.88 88 PHE A O 1
ATOM 687 N N . SER A 1 89 ? 16.343 -11.191 -16.802 1.00 72.38 89 SER A N 1
ATOM 688 C CA . SER A 1 89 ? 16.521 -11.325 -18.241 1.00 72.38 89 SER A CA 1
ATOM 689 C C . SER A 1 89 ? 15.614 -12.438 -18.774 1.00 72.38 89 SER A C 1
ATOM 691 O O . SER A 1 89 ? 15.577 -13.540 -18.229 1.00 72.38 89 SER A O 1
ATOM 693 N N . LEU A 1 90 ? 14.846 -12.148 -19.827 1.00 71.69 90 LEU A N 1
ATOM 694 C CA . LEU A 1 90 ? 13.873 -13.077 -20.417 1.00 71.69 90 LEU A CA 1
ATOM 695 C C . LEU A 1 90 ? 14.564 -14.056 -21.379 1.00 71.69 90 LEU A C 1
ATOM 697 O O . LEU A 1 90 ? 14.317 -14.054 -22.584 1.00 71.69 90 LEU A O 1
ATOM 701 N N . ASP A 1 91 ? 15.455 -14.876 -20.824 1.00 68.06 91 ASP A N 1
ATOM 702 C CA . ASP A 1 91 ? 16.364 -15.760 -21.560 1.00 68.06 91 ASP A CA 1
ATOM 703 C C . ASP A 1 91 ? 15.923 -17.211 -21.410 1.00 68.06 91 ASP A C 1
ATOM 705 O O . ASP A 1 91 ? 16.673 -18.075 -20.961 1.00 68.06 91 ASP A O 1
ATOM 709 N N . TYR A 1 92 ? 14.664 -17.492 -21.714 1.00 60.00 92 TYR A N 1
ATOM 710 C CA . TYR A 1 92 ? 14.226 -18.874 -21.770 1.00 60.00 92 TYR A CA 1
ATOM 711 C C . TYR A 1 92 ? 14.706 -19.455 -23.106 1.00 60.00 92 TYR A C 1
ATOM 713 O O . TYR A 1 92 ? 14.309 -19.005 -24.178 1.00 60.00 92 TYR A O 1
ATOM 721 N N . SER A 1 93 ? 15.620 -20.425 -23.050 1.00 55.91 93 SER A N 1
ATOM 722 C CA . SER A 1 93 ? 15.905 -21.271 -24.209 1.00 55.91 93 SER A CA 1
ATOM 723 C C . SER A 1 93 ? 14.668 -22.137 -24.450 1.00 55.91 93 SER A C 1
ATOM 725 O O . SER A 1 93 ? 14.303 -22.916 -23.569 1.00 55.91 93 SER A O 1
ATOM 727 N N . ILE A 1 94 ? 14.014 -21.967 -25.602 1.00 51.94 94 ILE A N 1
ATOM 728 C CA . ILE A 1 94 ? 13.097 -22.965 -26.182 1.00 51.94 94 ILE A CA 1
ATOM 729 C C . ILE A 1 94 ? 13.930 -23.979 -26.957 1.00 51.94 94 ILE A C 1
ATOM 731 O O . ILE A 1 94 ? 14.906 -23.541 -27.610 1.00 51.94 94 ILE A O 1
#

Organism: NCBI:txid1010633

Radius of gyration: 23.43 Å; chains: 1; bounding box: 58×36×66 Å